Protein AF-A0A414UY63-F1 (afdb_monomer)

Structure (mmCIF, N/CA/C/O backbone):
data_AF-A0A414UY63-F1
#
_entry.id   AF-A0A414UY63-F1
#
loop_
_atom_site.group_PDB
_atom_site.id
_atom_site.type_symbol
_atom_site.label_atom_id
_atom_site.label_alt_id
_atom_site.label_comp_id
_atom_site.label_asym_id
_atom_site.label_entity_id
_atom_site.label_seq_id
_atom_site.pdbx_PDB_ins_code
_atom_site.Cartn_x
_atom_site.Cartn_y
_atom_site.Cartn_z
_atom_site.occupancy
_atom_site.B_iso_or_equiv
_atom_site.auth_seq_id
_atom_site.auth_comp_id
_atom_site.auth_asym_id
_atom_site.auth_atom_id
_atom_site.pdbx_PDB_model_num
ATOM 1 N N . MET A 1 1 ? 11.490 3.517 -13.742 1.00 90.81 1 MET A N 1
ATOM 2 C CA . MET A 1 1 ? 12.278 3.786 -12.532 1.00 90.81 1 MET A CA 1
ATOM 3 C C . MET A 1 1 ? 13.686 3.276 -12.769 1.00 90.81 1 MET A C 1
ATOM 5 O O . MET A 1 1 ? 13.864 2.334 -13.535 1.00 90.81 1 MET A O 1
ATOM 9 N N . THR A 1 2 ? 14.681 3.947 -12.207 1.00 97.31 2 THR A N 1
ATOM 10 C CA . THR A 1 2 ? 16.059 3.455 -12.109 1.00 97.31 2 THR A CA 1
ATOM 11 C C . THR A 1 2 ? 16.160 2.407 -10.997 1.00 97.31 2 THR A C 1
ATOM 13 O O . THR A 1 2 ? 15.314 2.377 -10.108 1.00 97.31 2 THR A O 1
ATOM 16 N N . ILE A 1 3 ? 17.242 1.620 -10.966 1.00 97.62 3 ILE A N 1
ATOM 17 C CA . ILE A 1 3 ? 17.505 0.660 -9.872 1.00 97.62 3 ILE A CA 1
ATOM 18 C C . ILE A 1 3 ? 17.468 1.346 -8.495 1.00 97.62 3 ILE A C 1
ATOM 20 O O . ILE A 1 3 ? 16.994 0.772 -7.518 1.00 97.62 3 ILE A O 1
ATOM 24 N N . LYS A 1 4 ? 17.950 2.594 -8.414 1.00 98.19 4 LYS A N 1
ATOM 25 C CA . LYS A 1 4 ? 17.908 3.390 -7.184 1.00 98.19 4 LYS A CA 1
ATOM 26 C C . LYS A 1 4 ? 16.467 3.717 -6.774 1.00 98.19 4 LYS A C 1
ATOM 28 O O . LYS A 1 4 ? 16.122 3.547 -5.611 1.00 98.19 4 LYS A O 1
ATOM 33 N N . GLU A 1 5 ?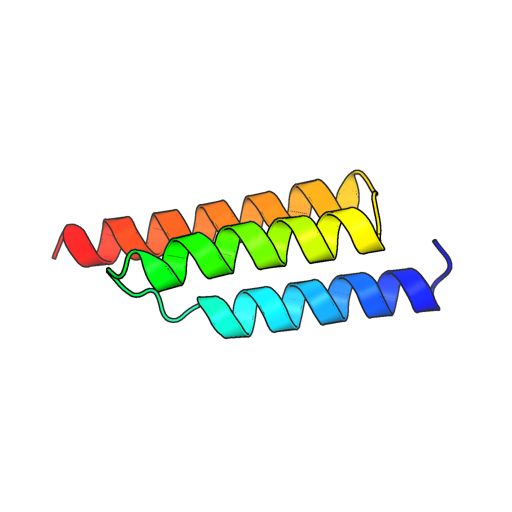 15.636 4.163 -7.712 1.00 98.12 5 GLU A 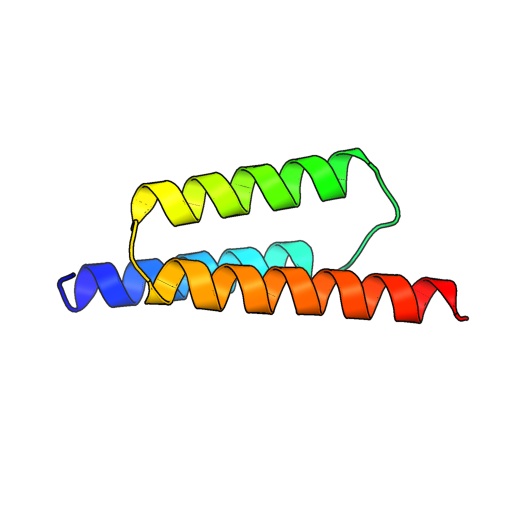N 1
ATOM 34 C CA . GLU A 1 5 ? 14.223 4.475 -7.454 1.00 98.12 5 GLU A CA 1
ATOM 35 C C . GLU A 1 5 ? 13.418 3.220 -7.090 1.00 98.12 5 GLU A C 1
ATOM 37 O O . GLU A 1 5 ? 12.591 3.277 -6.182 1.00 98.12 5 GLU A O 1
ATOM 42 N N . ASP A 1 6 ? 13.700 2.080 -7.733 1.00 98.38 6 ASP A N 1
ATOM 43 C CA . ASP A 1 6 ? 13.107 0.788 -7.371 1.00 98.38 6 ASP A CA 1
ATOM 44 C C . ASP A 1 6 ? 13.468 0.415 -5.927 1.00 98.38 6 ASP A C 1
ATOM 46 O O . ASP A 1 6 ? 12.589 0.102 -5.124 1.00 98.38 6 ASP A O 1
ATOM 50 N N . TYR A 1 7 ? 14.753 0.502 -5.564 1.00 98.50 7 TYR A N 1
ATOM 51 C CA . TYR A 1 7 ? 15.215 0.248 -4.197 1.00 98.50 7 TYR A CA 1
ATOM 52 C C . TYR A 1 7 ? 14.521 1.157 -3.175 1.00 98.50 7 TYR A C 1
ATOM 54 O O . TYR A 1 7 ? 14.068 0.687 -2.129 1.00 98.50 7 TYR A O 1
ATOM 62 N N . GLU A 1 8 ? 14.406 2.452 -3.473 1.00 98.75 8 GLU A N 1
ATOM 63 C CA . GLU A 1 8 ? 13.709 3.402 -2.608 1.00 98.75 8 GLU A CA 1
ATOM 64 C C . GLU A 1 8 ? 12.225 3.043 -2.455 1.00 98.75 8 GLU A C 1
ATOM 66 O O . GLU A 1 8 ? 11.725 3.046 -1.331 1.00 98.75 8 GLU A O 1
ATOM 71 N N . MET A 1 9 ? 11.541 2.672 -3.545 1.00 98.75 9 MET A N 1
ATOM 72 C CA . MET A 1 9 ? 10.137 2.246 -3.520 1.00 98.75 9 MET A CA 1
ATOM 73 C C . MET A 1 9 ? 9.934 1.037 -2.609 1.00 98.75 9 MET A C 1
ATOM 75 O O . MET A 1 9 ? 9.089 1.074 -1.713 1.00 98.75 9 MET A O 1
ATOM 79 N N . PHE A 1 10 ? 10.727 -0.020 -2.792 1.00 98.75 10 PHE A N 1
ATOM 80 C CA . PHE A 1 10 ? 10.643 -1.201 -1.935 1.00 98.75 10 PHE A CA 1
ATOM 81 C C . PHE A 1 10 ? 10.982 -0.876 -0.474 1.00 98.75 10 PHE A C 1
ATOM 83 O O . PHE A 1 10 ? 10.329 -1.388 0.435 1.00 98.75 10 PHE A O 1
ATOM 90 N N . SER A 1 11 ? 11.962 0.001 -0.230 1.00 98.69 11 SER A N 1
ATOM 91 C CA . SER A 1 11 ? 12.323 0.440 1.123 1.00 98.69 11 SER A CA 1
ATOM 92 C C . SER A 1 11 ? 11.179 1.183 1.815 1.00 98.69 11 SER A C 1
ATOM 94 O O . SER A 1 11 ? 10.905 0.932 2.990 1.00 98.69 11 SER A O 1
ATOM 96 N N . ASP A 1 12 ? 10.495 2.077 1.104 1.00 98.81 12 ASP A N 1
ATOM 97 C CA . ASP A 1 12 ? 9.387 2.852 1.660 1.00 98.81 12 ASP A CA 1
ATOM 98 C C . ASP A 1 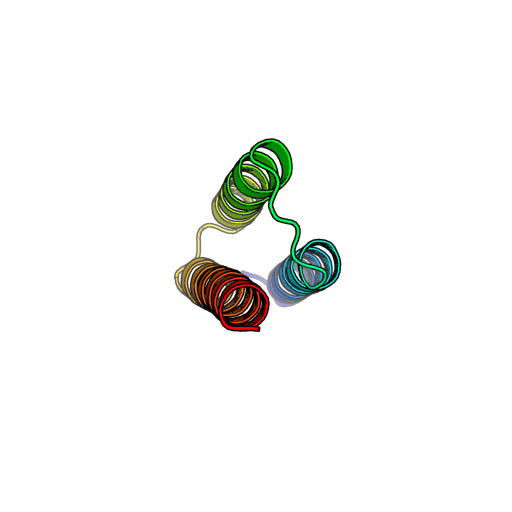12 ? 8.151 1.977 1.909 1.00 98.81 12 ASP A C 1
ATOM 100 O O . ASP A 1 12 ? 7.557 2.074 2.983 1.00 98.81 12 ASP A O 1
ATOM 104 N N . ILE A 1 13 ? 7.837 1.035 1.010 1.00 98.75 13 ILE A N 1
ATOM 105 C CA . ILE A 1 13 ? 6.780 0.029 1.228 1.00 98.75 13 ILE A CA 1
ATOM 106 C C . ILE A 1 13 ? 7.112 -0.864 2.435 1.00 98.75 13 ILE A C 1
ATOM 108 O O . ILE A 1 13 ? 6.247 -1.131 3.268 1.00 98.75 13 ILE A O 1
ATOM 112 N N . TRP A 1 14 ? 8.370 -1.287 2.592 1.00 98.69 14 TRP A N 1
ATOM 113 C CA . TRP A 1 14 ? 8.796 -2.075 3.752 1.00 98.69 14 TRP A CA 1
ATOM 114 C C . TRP A 1 14 ? 8.637 -1.310 5.071 1.00 98.69 14 TRP A C 1
ATOM 116 O O . TRP A 1 14 ? 8.147 -1.863 6.060 1.00 98.69 14 TRP A O 1
ATOM 126 N N . LYS A 1 15 ? 9.031 -0.030 5.106 1.00 98.75 15 LYS A N 1
ATOM 127 C CA . LYS A 1 15 ? 8.834 0.833 6.284 1.00 98.75 15 LYS A CA 1
ATOM 128 C C . LYS A 1 15 ? 7.349 1.020 6.590 1.00 98.75 15 LYS A C 1
ATOM 130 O O . LYS A 1 15 ? 6.978 0.955 7.759 1.00 98.75 15 LYS A O 1
ATOM 135 N N . PHE A 1 16 ? 6.526 1.208 5.559 1.00 98.69 16 PHE A N 1
ATOM 136 C CA . PHE A 1 16 ? 5.075 1.315 5.677 1.00 98.69 16 PHE A CA 1
ATOM 137 C C . PHE A 1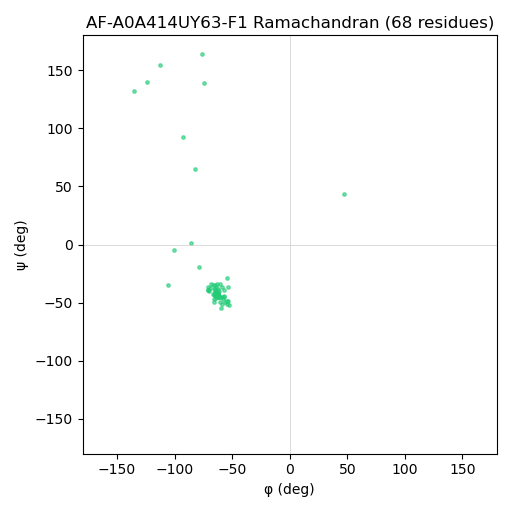 16 ? 4.471 0.052 6.302 1.00 98.69 16 PHE A C 1
ATOM 139 O O . PHE A 1 16 ? 3.877 0.132 7.375 1.00 98.69 16 PHE A O 1
ATOM 146 N N . TYR A 1 17 ? 4.737 -1.129 5.735 1.00 98.38 17 TYR A N 1
ATOM 147 C CA . TYR A 1 17 ? 4.301 -2.406 6.313 1.00 98.38 17 TYR A CA 1
ATOM 148 C C . TYR A 1 17 ? 4.741 -2.552 7.777 1.00 98.38 17 TYR A C 1
ATOM 150 O O . TYR A 1 17 ? 3.933 -2.832 8.661 1.00 98.38 17 TYR A O 1
ATOM 158 N N . ARG A 1 18 ? 6.022 -2.291 8.073 1.00 97.88 18 ARG A N 1
ATOM 159 C CA . ARG A 1 18 ? 6.549 -2.377 9.443 1.00 97.88 18 ARG A CA 1
ATOM 160 C C . ARG A 1 18 ? 5.870 -1.430 10.425 1.00 97.88 18 ARG A C 1
ATOM 162 O O . ARG A 1 18 ? 5.792 -1.777 11.598 1.00 97.88 18 ARG A O 1
ATOM 169 N N . LYS A 1 19 ? 5.449 -0.246 9.981 1.00 97.62 19 LYS A N 1
ATOM 170 C CA . LYS A 1 19 ? 4.772 0.746 10.821 1.00 97.62 19 LYS A CA 1
ATOM 171 C C . LYS A 1 19 ? 3.355 0.308 11.181 1.00 97.62 19 LYS A C 1
ATOM 173 O O . LYS A 1 19 ? 2.936 0.517 12.314 1.00 97.62 19 LYS A O 1
ATOM 178 N N . TYR A 1 20 ? 2.647 -0.305 10.236 1.00 97.19 20 TYR A N 1
ATOM 179 C CA . TYR A 1 20 ? 1.231 -0.642 10.387 1.00 97.19 20 TYR A CA 1
ATOM 180 C C . TYR A 1 20 ? 0.962 -2.111 10.745 1.00 97.19 20 TYR A C 1
ATOM 182 O O . TYR A 1 20 ? -0.173 -2.439 11.067 1.00 97.19 20 TYR A O 1
ATOM 190 N N . ARG A 1 21 ? 1.983 -2.983 10.791 1.00 93.31 21 ARG A N 1
ATOM 191 C CA . ARG A 1 21 ? 1.842 -4.410 11.165 1.00 93.31 21 ARG A CA 1
ATOM 192 C C . ARG A 1 21 ? 1.175 -4.661 12.524 1.00 93.31 21 ARG A C 1
ATOM 194 O O . ARG A 1 21 ? 0.608 -5.727 12.734 1.00 93.31 21 ARG A O 1
ATOM 201 N N . GLU A 1 22 ? 1.302 -3.727 13.467 1.00 93.00 22 GLU A N 1
ATOM 202 C CA . GLU A 1 22 ? 0.611 -3.776 14.757 1.00 93.00 22 GLU A CA 1
ATOM 203 C C . GLU A 1 22 ? -0.702 -3.011 14.626 1.00 93.00 22 GLU A C 1
ATOM 205 O O . GLU A 1 22 ? -0.751 -1.787 14.767 1.00 93.00 22 GLU A O 1
ATOM 210 N N . VAL A 1 23 ? -1.752 -3.753 14.285 1.00 92.88 23 VAL A N 1
ATOM 211 C CA . VAL A 1 23 ? -3.058 -3.179 13.971 1.00 92.88 23 VAL A CA 1
ATOM 212 C C . VAL A 1 23 ? -3.768 -2.705 15.236 1.00 92.88 23 VAL A C 1
ATOM 214 O O . VAL A 1 23 ? -3.708 -3.367 16.273 1.00 92.88 23 VAL A O 1
ATOM 217 N N . LYS A 1 24 ? -4.418 -1.540 15.142 1.00 91.44 24 LYS A N 1
ATOM 218 C CA . LYS A 1 24 ? -5.133 -0.876 16.239 1.00 91.44 24 LYS A CA 1
ATOM 219 C C . LYS A 1 24 ? -6.583 -0.624 15.832 1.00 91.44 24 LYS A C 1
ATOM 221 O O . LYS A 1 24 ? -6.834 -0.201 14.706 1.00 91.44 24 LYS A O 1
ATOM 226 N N . ASP A 1 25 ? -7.526 -0.823 16.753 1.00 89.19 25 ASP A N 1
ATOM 227 C CA . ASP A 1 25 ? -8.934 -0.444 16.553 1.00 89.19 25 ASP A CA 1
ATOM 228 C C . ASP A 1 25 ? -9.141 1.047 16.861 1.00 89.19 25 ASP A C 1
ATOM 230 O O . ASP A 1 25 ? -9.769 1.423 17.847 1.00 89.19 25 ASP A O 1
ATOM 234 N N . ASP A 1 26 ? -8.513 1.898 16.049 1.00 92.56 26 ASP A N 1
ATOM 235 C CA . ASP A 1 26 ? -8.505 3.353 16.201 1.00 92.56 26 ASP A CA 1
ATOM 236 C C . ASP A 1 26 ? -8.748 4.035 14.845 1.00 92.56 26 ASP A C 1
ATOM 238 O O . ASP A 1 26 ? -8.121 3.705 13.838 1.00 92.56 26 ASP A O 1
ATOM 242 N N . GLY A 1 27 ? -9.664 5.004 14.803 1.00 91.69 27 GLY A N 1
ATOM 243 C CA . GLY A 1 27 ? -10.009 5.717 13.572 1.00 91.69 27 GLY A CA 1
ATOM 244 C C . GLY A 1 27 ? -8.848 6.546 13.017 1.00 91.69 27 GLY A C 1
ATOM 245 O O . GLY A 1 27 ? -8.668 6.620 11.797 1.00 91.69 27 GLY A O 1
ATOM 246 N N . ASP A 1 28 ? -8.022 7.125 13.895 1.00 95.44 28 ASP A N 1
ATOM 247 C CA . ASP A 1 28 ? -6.857 7.905 13.474 1.00 95.44 28 ASP A CA 1
ATOM 248 C C . ASP A 1 28 ? -5.778 7.013 12.852 1.00 95.44 28 ASP A C 1
ATOM 250 O O . ASP A 1 28 ? -5.180 7.395 11.841 1.00 95.44 28 ASP A O 1
ATOM 254 N N . TYR A 1 29 ? -5.584 5.799 13.378 1.00 95.75 29 TYR A N 1
ATOM 255 C CA . TYR A 1 29 ? -4.728 4.780 12.7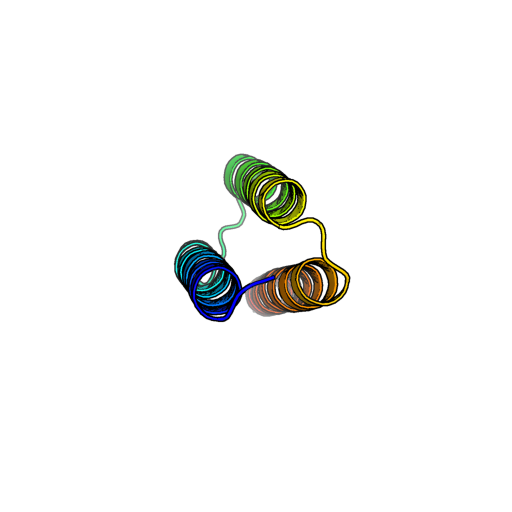67 1.00 95.75 29 TYR A CA 1
ATOM 256 C C . TYR A 1 29 ? -5.121 4.500 11.306 1.00 95.75 29 TYR A C 1
ATOM 258 O O . TYR A 1 29 ? -4.271 4.602 10.416 1.00 95.75 29 TYR A O 1
ATOM 266 N N . TRP A 1 30 ? -6.403 4.229 11.032 1.00 96.62 30 TRP A N 1
ATOM 267 C CA . TRP A 1 30 ? -6.884 3.937 9.673 1.00 96.62 30 TRP A CA 1
ATOM 268 C C . TRP A 1 30 ? -6.733 5.128 8.730 1.00 96.62 30 TRP A C 1
ATOM 270 O O . TRP A 1 30 ? -6.301 4.983 7.586 1.00 96.62 30 TRP A O 1
ATOM 280 N N . LYS A 1 31 ? -7.031 6.334 9.218 1.00 97.62 31 LYS A N 1
ATOM 281 C CA . LYS A 1 31 ? -6.856 7.556 8.431 1.00 97.62 31 LYS A CA 1
ATOM 282 C C . LYS A 1 31 ? -5.388 7.782 8.063 1.00 97.62 31 LYS A C 1
ATOM 284 O O . LYS A 1 31 ? -5.093 8.141 6.924 1.00 97.62 31 LYS A O 1
ATOM 289 N N . GLN A 1 32 ? -4.465 7.564 9.000 1.00 97.94 32 GLN A N 1
ATOM 290 C CA . GLN A 1 32 ? -3.029 7.680 8.737 1.00 97.94 32 GLN A CA 1
ATOM 291 C C . GLN A 1 32 ? -2.544 6.616 7.746 1.00 97.94 32 GLN A C 1
ATOM 293 O O . GLN A 1 32 ? -1.808 6.960 6.825 1.00 97.94 32 GLN A O 1
ATOM 298 N N . LEU A 1 33 ? -2.992 5.364 7.897 1.00 98.12 33 LEU A N 1
ATOM 299 C CA . LEU A 1 33 ? -2.668 4.257 6.991 1.00 98.12 33 LEU A CA 1
ATOM 300 C C . LEU A 1 33 ? -2.982 4.614 5.532 1.00 98.12 33 LEU A C 1
ATOM 302 O O . LEU A 1 33 ? -2.112 4.519 4.666 1.00 98.12 33 LEU A O 1
ATOM 306 N N . ILE A 1 34 ? -4.210 5.070 5.270 1.00 98.12 34 ILE A N 1
ATOM 307 C CA . ILE A 1 34 ? -4.656 5.418 3.915 1.00 98.12 34 ILE A CA 1
ATOM 308 C C . ILE A 1 34 ? -3.907 6.640 3.374 1.00 98.12 34 ILE A C 1
ATOM 310 O O . ILE A 1 34 ? -3.476 6.632 2.220 1.00 98.12 34 ILE A O 1
ATOM 314 N N . ASN A 1 35 ? -3.702 7.671 4.199 1.00 98.50 35 ASN A N 1
ATOM 315 C CA . ASN A 1 35 ? -2.972 8.869 3.778 1.00 98.50 35 ASN A CA 1
ATOM 316 C C . ASN A 1 35 ? -1.520 8.552 3.394 1.00 98.50 35 ASN A C 1
ATOM 318 O O . ASN A 1 35 ? -1.035 9.036 2.373 1.00 98.50 35 ASN A O 1
ATOM 322 N N . GLU A 1 36 ? -0.821 7.730 4.180 1.00 98.62 36 GLU A N 1
ATOM 323 C CA . GLU A 1 36 ? 0.570 7.367 3.888 1.00 98.62 36 GLU A CA 1
ATOM 324 C C . GLU A 1 36 ? 0.690 6.443 2.674 1.00 98.62 36 GLU A C 1
ATOM 326 O O . GLU A 1 36 ? 1.604 6.628 1.867 1.00 98.62 36 GLU A O 1
ATOM 331 N N . ALA A 1 37 ? -0.258 5.520 2.477 1.00 98.69 37 ALA A N 1
ATOM 332 C CA . ALA A 1 37 ? -0.331 4.729 1.251 1.00 98.69 37 ALA A CA 1
ATOM 333 C C . ALA A 1 37 ? -0.507 5.625 0.009 1.00 98.69 37 ALA A C 1
ATOM 335 O O . ALA A 1 37 ? 0.222 5.459 -0.972 1.00 98.69 37 ALA A O 1
ATOM 336 N N . ASP A 1 38 ? -1.406 6.619 0.057 1.00 98.62 38 ASP A N 1
ATOM 337 C CA . ASP A 1 38 ? -1.595 7.576 -1.046 1.00 98.62 38 ASP A CA 1
ATOM 338 C C . ASP A 1 38 ? -0.330 8.415 -1.294 1.00 98.62 38 ASP A C 1
ATOM 340 O O . ASP A 1 38 ? 0.069 8.619 -2.440 1.00 98.62 38 ASP A O 1
ATOM 344 N N . MET A 1 39 ? 0.370 8.843 -0.237 1.00 98.69 39 MET A N 1
ATOM 345 C CA . MET A 1 39 ? 1.644 9.564 -0.364 1.00 98.69 39 MET A CA 1
ATOM 346 C C . MET A 1 39 ? 2.729 8.725 -1.053 1.00 98.69 39 MET A C 1
ATOM 348 O O . MET A 1 39 ? 3.405 9.226 -1.957 1.00 98.69 39 MET A O 1
ATOM 352 N N . ILE A 1 40 ? 2.890 7.452 -0.669 1.00 98.75 40 ILE A N 1
ATOM 353 C CA . ILE A 1 40 ? 3.857 6.540 -1.302 1.00 98.75 40 ILE A CA 1
ATOM 354 C C . ILE A 1 40 ? 3.460 6.284 -2.759 1.00 98.75 40 ILE A C 1
ATOM 356 O O . ILE A 1 40 ? 4.307 6.363 -3.654 1.00 98.75 40 ILE A O 1
ATOM 360 N N . TYR A 1 41 ? 2.173 6.048 -3.032 1.00 98.62 41 TYR A N 1
ATOM 361 C CA . TYR A 1 41 ? 1.695 5.869 -4.399 1.00 98.62 41 TYR A CA 1
ATOM 362 C C . TYR A 1 41 ? 1.968 7.104 -5.260 1.00 98.62 41 TYR A C 1
ATOM 364 O O . TYR A 1 41 ? 2.496 6.959 -6.356 1.00 98.62 41 TYR A O 1
ATOM 372 N N . ARG A 1 42 ? 1.702 8.320 -4.770 1.00 98.50 42 ARG A N 1
ATOM 373 C CA . ARG A 1 42 ? 1.986 9.563 -5.512 1.00 98.50 42 ARG A CA 1
ATOM 374 C C . ARG A 1 42 ? 3.472 9.780 -5.779 1.00 98.50 42 ARG A C 1
ATOM 376 O O . ARG A 1 42 ? 3.810 10.327 -6.824 1.00 98.50 42 ARG A O 1
ATOM 383 N N . LYS A 1 43 ? 4.348 9.353 -4.863 1.00 98.50 43 LYS A N 1
ATOM 384 C CA . LYS A 1 43 ? 5.807 9.474 -5.015 1.00 98.50 43 LYS A CA 1
ATOM 385 C C . LYS A 1 43 ? 6.338 8.652 -6.193 1.00 98.50 43 LYS A C 1
ATOM 387 O O . LYS A 1 43 ? 7.196 9.139 -6.921 1.00 98.50 43 LYS A O 1
ATOM 392 N N . TYR A 1 44 ? 5.840 7.428 -6.382 1.00 98.44 44 TYR A N 1
ATOM 393 C CA . TYR A 1 44 ? 6.365 6.498 -7.396 1.00 98.44 44 TYR A CA 1
ATOM 394 C C . TYR A 1 44 ? 5.454 6.332 -8.620 1.00 98.44 44 TYR A C 1
ATOM 396 O O . TYR A 1 44 ? 5.940 6.151 -9.732 1.00 98.44 44 TYR A O 1
ATOM 404 N N . ASN A 1 45 ? 4.137 6.385 -8.423 1.00 97.88 45 ASN A N 1
ATOM 405 C CA . ASN A 1 45 ? 3.075 6.334 -9.431 1.00 97.88 45 ASN A CA 1
ATOM 406 C C . ASN A 1 45 ? 3.239 5.208 -10.471 1.00 97.88 45 ASN A C 1
ATOM 408 O O . ASN A 1 45 ? 3.061 5.403 -11.674 1.00 97.88 45 ASN A O 1
ATOM 412 N N . THR A 1 46 ? 3.598 4.009 -10.005 1.00 98.19 46 THR A N 1
ATOM 413 C CA . THR A 1 46 ? 3.732 2.816 -10.851 1.00 98.19 46 THR A CA 1
ATOM 414 C C . THR A 1 46 ? 2.666 1.775 -10.523 1.00 98.19 46 THR A C 1
ATOM 416 O O . THR A 1 46 ? 2.179 1.682 -9.393 1.00 98.19 46 THR A O 1
ATOM 419 N N . ARG A 1 47 ? 2.336 0.926 -11.507 1.00 98.31 47 ARG A N 1
ATOM 420 C CA . ARG A 1 47 ? 1.436 -0.223 -11.305 1.00 98.31 47 ARG A CA 1
ATOM 421 C C . ARG A 1 47 ? 1.947 -1.166 -10.210 1.00 98.31 47 ARG A C 1
ATOM 423 O O . ARG A 1 47 ? 1.145 -1.681 -9.436 1.00 98.31 47 ARG A O 1
ATOM 430 N N . LEU A 1 48 ? 3.262 -1.382 -10.151 1.00 98.25 48 LEU A N 1
ATOM 431 C CA . LEU A 1 48 ? 3.890 -2.240 -9.148 1.00 98.25 48 LEU A CA 1
ATOM 432 C C . LEU A 1 48 ? 3.737 -1.655 -7.739 1.00 98.25 48 LEU A C 1
ATOM 434 O O . LEU A 1 48 ? 3.247 -2.355 -6.860 1.00 98.25 48 LEU A O 1
ATOM 438 N N . CYS A 1 49 ? 4.056 -0.367 -7.552 1.00 98.69 49 CYS A N 1
ATOM 439 C CA . CYS A 1 49 ? 3.865 0.336 -6.278 1.00 98.69 49 CYS A CA 1
ATOM 440 C C . CYS A 1 49 ? 2.415 0.221 -5.792 1.00 98.69 49 CYS A C 1
ATOM 442 O O . CYS A 1 49 ? 2.168 -0.184 -4.660 1.00 98.69 49 CYS A O 1
ATOM 444 N N . LYS A 1 50 ? 1.452 0.500 -6.683 1.00 98.69 50 LYS A N 1
ATOM 445 C CA . LYS A 1 50 ? 0.025 0.394 -6.365 1.00 98.69 50 LYS A CA 1
ATOM 446 C C . LYS A 1 50 ? -0.363 -1.008 -5.902 1.00 98.69 50 LYS A C 1
ATOM 448 O O . LYS A 1 50 ? -1.064 -1.132 -4.910 1.00 98.69 50 LYS A O 1
ATOM 453 N N . SER A 1 51 ? 0.078 -2.040 -6.622 1.00 98.75 51 SER A N 1
ATOM 454 C CA . SER A 1 51 ? -0.291 -3.428 -6.311 1.00 98.75 51 SER A CA 1
ATOM 455 C C . SER A 1 51 ? 0.256 -3.845 -4.943 1.00 98.75 51 SER A C 1
ATOM 457 O O . SER A 1 51 ? -0.497 -4.326 -4.112 1.00 98.75 51 SER A O 1
ATOM 459 N N . LEU A 1 52 ? 1.528 -3.541 -4.667 1.00 98.69 52 LEU A N 1
ATOM 460 C CA . LEU A 1 52 ? 2.159 -3.859 -3.384 1.00 98.69 52 LEU A CA 1
ATOM 461 C C . LEU A 1 52 ? 1.530 -3.107 -2.204 1.00 98.69 52 LEU A C 1
ATOM 463 O O . LEU A 1 52 ? 1.402 -3.667 -1.122 1.00 98.69 52 LEU A O 1
ATOM 467 N N . LEU A 1 53 ? 1.148 -1.840 -2.389 1.00 98.75 53 LEU A N 1
ATOM 468 C CA . LEU A 1 53 ? 0.450 -1.087 -1.346 1.00 98.75 53 LEU A CA 1
ATOM 469 C C . LEU A 1 53 ? -0.925 -1.688 -1.043 1.00 98.75 53 LEU A C 1
ATOM 471 O O . LEU A 1 53 ? -1.273 -1.790 0.127 1.00 98.75 53 LEU A O 1
ATOM 475 N N . LEU A 1 54 ? -1.677 -2.103 -2.069 1.00 98.62 54 LEU A N 1
ATOM 476 C CA . LEU A 1 54 ? -2.964 -2.778 -1.8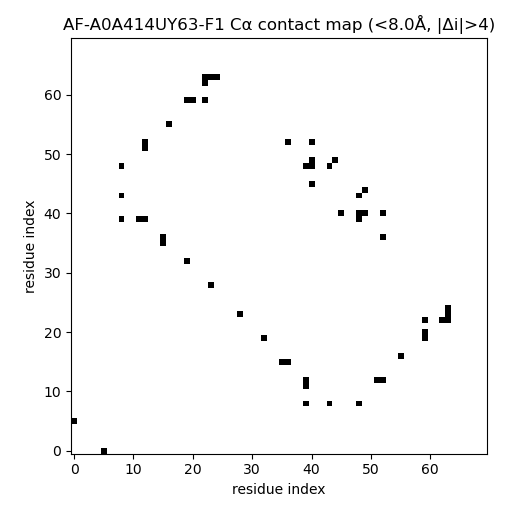81 1.00 98.62 54 LEU A CA 1
ATOM 477 C C . LEU A 1 54 ? -2.794 -4.101 -1.125 1.00 98.62 54 LE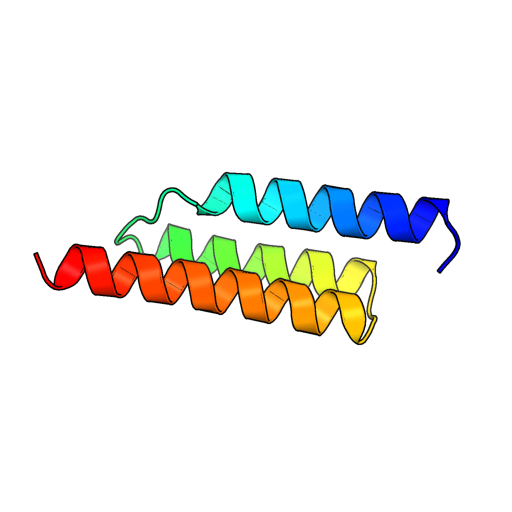U A C 1
ATOM 479 O O . LEU A 1 54 ? -3.485 -4.299 -0.135 1.00 98.62 54 LEU A O 1
ATOM 483 N N . ASP A 1 55 ? -1.808 -4.926 -1.490 1.00 98.56 55 ASP A N 1
ATOM 484 C CA . ASP A 1 55 ? -1.530 -6.182 -0.776 1.00 98.56 55 ASP A CA 1
ATOM 485 C C . ASP A 1 55 ? -1.197 -5.944 0.713 1.00 98.56 55 ASP A C 1
ATOM 487 O O . ASP A 1 55 ? -1.593 -6.718 1.584 1.00 98.56 55 ASP A O 1
ATOM 491 N N . VAL A 1 56 ? -0.483 -4.856 1.037 1.00 98.38 56 VAL A N 1
ATOM 492 C CA . VAL A 1 56 ? -0.199 -4.484 2.435 1.00 98.38 56 VAL A CA 1
ATOM 493 C C . VAL A 1 56 ? -1.459 -4.010 3.165 1.00 98.38 56 VAL A C 1
ATOM 495 O O . VAL A 1 56 ? -1.632 -4.341 4.338 1.00 98.38 56 VAL A O 1
ATOM 498 N N . LEU A 1 57 ? -2.329 -3.237 2.508 1.00 98.38 57 LEU A N 1
ATOM 499 C CA . LEU A 1 57 ? -3.597 -2.788 3.092 1.00 98.38 57 LEU A CA 1
ATOM 500 C C . LEU A 1 57 ? -4.527 -3.974 3.383 1.00 98.38 57 LEU A C 1
ATOM 502 O O . LEU A 1 57 ? -5.072 -4.052 4.484 1.00 98.38 57 LEU A O 1
ATOM 506 N N . ASP A 1 58 ? -4.629 -4.918 2.447 1.00 98.06 58 ASP A N 1
ATOM 507 C CA . ASP A 1 58 ? -5.417 -6.144 2.599 1.00 98.06 58 ASP A CA 1
ATOM 508 C C . ASP A 1 58 ? -4.901 -6.996 3.772 1.00 98.06 58 ASP A C 1
ATOM 510 O O . ASP A 1 58 ? -5.686 -7.523 4.561 1.00 98.06 58 ASP A O 1
ATOM 514 N N . GLU A 1 59 ? -3.578 -7.100 3.949 1.00 97.75 59 GLU A N 1
ATOM 515 C CA . GLU A 1 59 ? -2.986 -7.813 5.090 1.00 97.75 59 GLU A CA 1
ATOM 516 C C . GLU A 1 59 ? -3.312 -7.134 6.429 1.00 97.75 59 GLU A C 1
ATOM 518 O O . GLU A 1 59 ? -3.639 -7.812 7.407 1.00 97.75 59 GLU A O 1
ATOM 523 N N . VAL A 1 60 ? -3.265 -5.800 6.484 1.00 96.88 60 VAL A N 1
ATOM 524 C CA . VAL A 1 60 ? -3.645 -5.032 7.682 1.00 96.88 60 VAL A CA 1
ATOM 525 C C . VAL A 1 60 ? -5.123 -5.250 8.022 1.00 96.88 60 VAL A C 1
ATOM 527 O O . VAL A 1 60 ? -5.453 -5.510 9.183 1.00 96.88 60 VAL A O 1
ATOM 530 N N . GLU A 1 61 ? -6.012 -5.221 7.025 1.00 95.88 61 GLU A N 1
ATOM 531 C CA . GLU A 1 61 ? -7.433 -5.534 7.211 1.00 95.88 61 GLU A CA 1
ATOM 532 C C . GLU A 1 61 ? -7.638 -6.981 7.684 1.00 95.88 61 GLU A C 1
ATOM 534 O O . GLU A 1 61 ? -8.349 -7.220 8.661 1.00 95.88 61 GLU A O 1
ATOM 539 N N . ARG A 1 62 ? -6.958 -7.958 7.076 1.00 96.62 62 ARG A N 1
ATOM 540 C CA . ARG A 1 62 ? -7.025 -9.368 7.491 1.00 96.62 62 ARG A CA 1
ATOM 541 C C . ARG A 1 62 ? -6.622 -9.551 8.955 1.00 96.62 62 ARG A C 1
ATOM 543 O O . ARG A 1 62 ? -7.281 -10.289 9.690 1.00 96.62 62 ARG A O 1
ATOM 550 N N . VAL A 1 63 ? -5.547 -8.895 9.399 1.00 95.38 63 VAL A N 1
ATOM 551 C CA . VAL A 1 63 ? -5.093 -8.949 10.799 1.00 95.38 63 VAL A CA 1
ATOM 552 C C . VAL A 1 63 ? -6.122 -8.316 11.735 1.00 95.38 63 VAL A C 1
ATOM 554 O O . VAL A 1 63 ? -6.432 -8.914 12.766 1.00 95.38 63 VAL A O 1
ATOM 557 N N . TYR A 1 64 ? -6.699 -7.170 11.367 1.00 94.69 64 TYR A N 1
ATOM 558 C CA . TYR A 1 64 ? -7.773 -6.531 12.133 1.00 94.69 64 TYR A CA 1
ATOM 559 C C . TYR A 1 64 ? -8.979 -7.457 12.348 1.00 94.69 64 TYR A C 1
ATOM 561 O O . TYR A 1 64 ? -9.437 -7.634 13.477 1.00 94.69 64 TYR A O 1
ATOM 569 N N . GLN A 1 65 ? -9.472 -8.092 11.280 1.00 93.94 65 GLN A N 1
ATOM 570 C CA . GLN A 1 65 ? -10.633 -8.986 11.362 1.00 93.94 65 GLN A CA 1
ATOM 571 C C . GLN A 1 65 ? -10.353 -10.212 12.242 1.00 93.94 65 GLN A C 1
ATOM 573 O O . GLN A 1 65 ? -11.213 -10.640 13.016 1.00 93.94 65 GLN A O 1
ATOM 578 N N . ASN A 1 66 ? -9.128 -10.745 12.189 1.00 93.19 66 ASN A N 1
ATOM 579 C CA . ASN A 1 66 ? -8.711 -11.847 13.058 1.00 93.19 66 ASN A CA 1
ATOM 580 C C . ASN A 1 66 ? -8.644 -11.437 14.537 1.00 93.19 66 ASN A C 1
ATOM 582 O O . ASN A 1 66 ? -8.971 -12.252 15.392 1.00 93.19 66 ASN A O 1
ATOM 586 N N . GLN A 1 67 ? -8.256 -10.194 14.847 1.00 91.00 67 GLN A N 1
ATOM 587 C CA . GLN A 1 67 ? -8.267 -9.678 16.223 1.00 91.00 67 GLN A CA 1
ATOM 588 C C . GLN A 1 67 ? -9.690 -9.508 16.771 1.00 91.00 67 GLN A C 1
ATOM 590 O O . GLN A 1 67 ? -9.899 -9.715 17.959 1.00 91.00 67 GLN A O 1
ATOM 595 N N . LYS A 1 68 ? -10.666 -9.153 15.923 1.00 81.69 68 LYS A N 1
ATOM 596 C CA . LYS A 1 68 ? -12.081 -8.995 16.317 1.00 81.69 68 LYS A CA 1
ATOM 597 C C . LYS A 1 68 ? -12.860 -10.300 16.451 1.00 81.69 68 LYS A C 1
ATOM 599 O O . LYS A 1 68 ? -13.928 -10.307 17.054 1.00 81.69 68 LYS A O 1
ATOM 604 N N . SER A 1 69 ? -12.358 -11.375 15.851 1.00 74.94 69 SER A N 1
ATOM 605 C CA . SER A 1 69 ? -12.986 -12.701 15.892 1.00 74.94 69 SER A CA 1
ATOM 606 C C . SER A 1 69 ? -12.585 -13.522 17.131 1.00 74.94 69 SER A C 1
ATOM 608 O O . SER A 1 69 ? -13.004 -14.673 17.250 1.00 74.94 69 SER A O 1
ATOM 610 N N . LEU A 1 70 ? -11.763 -12.944 18.016 1.00 57.50 70 LEU A N 1
ATOM 611 C CA . LEU A 1 70 ? -11.282 -13.496 19.289 1.00 57.50 70 LEU A CA 1
ATOM 612 C C . LEU A 1 70 ? -11.982 -12.809 20.466 1.00 57.50 70 LEU A C 1
ATOM 614 O O . LEU A 1 70 ? -12.243 -13.518 21.463 1.00 57.50 70 LEU A O 1
#

Solvent-accessible surface area (backbone atoms only — not comparable to full-atom values): 4113 Å² total; per-residue (Å²): 127,53,74,66,54,49,52,51,50,55,50,52,51,50,51,50,48,66,68,50,69,73,70,68,102,44,73,66,57,55,53,50,53,55,52,52,49,50,51,55,34,70,74,68,70,42,73,66,56,49,51,56,51,48,56,48,51,52,50,45,51,54,52,47,54,58,64,73,76,107

Mean predicted aligned error: 2.63 Å

Foldseek 3Di:
DPPVLVVVLVVLLVVLLVVLVPPDPDPVSVVVNVVSL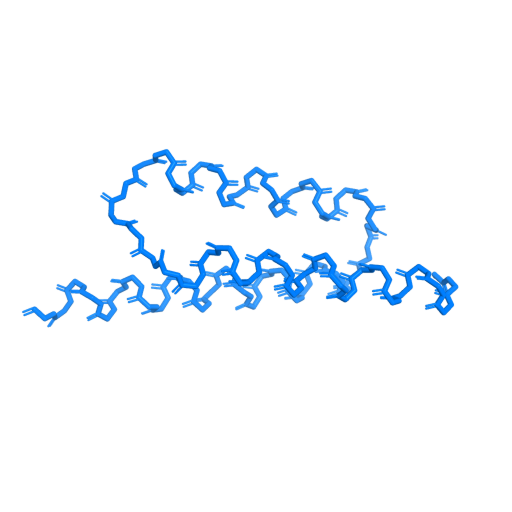VVSCVVNVDPVSNVSSVVSVVVSVVVVVVVVVD

Sequence (70 aa):
MTIKEDYEMFSDIWKFYRKYREVKDDGDYWKQLINEADMIYRKYNTRLCKSLLLDVLDEVERVYQNQKSL

Secondary structure (DSSP, 8-state):
--HHHH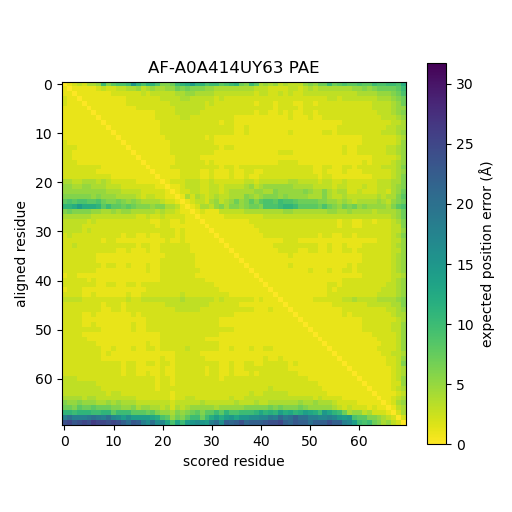HHHHHHHHHHHHHHSS--S-HHHHHHHHHHHHHHHHHH--HHHHHHHHHHHHHHHHHHHHHHT-

Organism: Mediterraneibacter gnavus (NCBI:txid33038)

Nearest PDB structures (foldseek):
  7tyd-assembly2_D  TM=6.202E-01  e=8.621E+00  synthetic construct
  7n1k-assembly1_A  TM=5.830E-01  e=7.610E+00  synthetic construct

pLDDT: mean 95.94, std 6.09, range [57.5, 98.81]

Radius of gyration: 12.91 Å; Cα contacts (8 Å, |Δi|>4): 28; chains: 1; bounding box: 31×23×32 Å